Protein AF-A0A378KAD1-F1 (afdb_monomer)

Nearest PDB structures (foldseek):
  8wxm-assembly1_A  TM=6.303E-01  e=8.386E-01  Rhodothermus marinus DSM 4252
  8c6r-assembly1_A  TM=5.047E-01  e=5.086E+00  Agrobacterium tumefaciens
  8c6u-assembly1_A  TM=5.046E-01  e=5.086E+00  Agrobacterium tumefaciens
  6mmj-assembly1_C  TM=5.074E-01  e=5.086E+00  Rattus norvegicus
  7nfc-assembly1_H  TM=4.054E-01  e=3.596E+00  Homo sapiens

Mean predicted aligned error: 13.34 Å

Solvent-accessible surface area (backbone atoms only — not comparable to full-atom values): 4316 Å² total; per-residue (Å²): 136,92,66,54,62,69,46,79,44,65,57,68,80,48,90,60,61,83,62,54,53,62,53,50,53,49,54,31,64,79,36,74,30,46,81,43,78,44,78,68,79,71,97,76,75,83,72,76,96,64,94,71,92,75,80,86,71,83,80,88,74,134

Secondary structure (DSSP, 8-state):
----SEEEEEGGG-S-HHHHHHHHHHHHHHHTPEEEEE----TT----S-------------

Foldseek 3Di:
DDAEQEDEAEPPPDPDPPPPVVVVVVSCVVRVHDYDYDDDDDPDPDPDPDDDDDDPDDPDDD

Structure (mmCIF, N/CA/C/O backbone):
data_AF-A0A378KAD1-F1
#
_entry.id   AF-A0A378KAD1-F1
#
loop_
_atom_site.group_PDB
_atom_site.id
_atom_site.type_symbol
_atom_site.label_atom_id
_atom_site.label_alt_id
_atom_site.label_comp_id
_atom_site.label_asym_id
_atom_site.label_entity_id
_atom_site.label_seq_id
_atom_site.pdbx_PDB_ins_code
_atom_site.Cartn_x
_atom_site.Cartn_y
_atom_site.Cartn_z
_atom_site.occupancy
_atom_site.B_iso_or_equiv
_atom_site.auth_seq_id
_atom_site.auth_comp_id
_atom_site.auth_asym_id
_atom_site.auth_atom_id
_atom_site.pdbx_PDB_model_num
ATOM 1 N N . MET A 1 1 ? -16.754 -7.249 15.111 1.00 60.47 1 MET A N 1
ATOM 2 C CA . MET A 1 1 ? -16.151 -6.527 13.968 1.00 60.47 1 MET A CA 1
ATOM 3 C C . MET A 1 1 ? -14.830 -7.194 13.633 1.00 60.47 1 MET A C 1
ATOM 5 O O . MET A 1 1 ? -14.032 -7.372 14.544 1.00 60.47 1 MET A O 1
ATOM 9 N N . HIS A 1 2 ? -14.614 -7.601 12.382 1.00 76.75 2 HIS A N 1
ATOM 10 C CA . HIS A 1 2 ? -13.337 -8.173 11.948 1.00 76.75 2 HIS A CA 1
ATOM 11 C C . HIS A 1 2 ? -12.382 -7.037 11.577 1.00 76.75 2 HIS A C 1
ATOM 13 O O . HIS A 1 2 ? -12.740 -6.184 10.770 1.00 76.75 2 HIS A O 1
ATOM 19 N N . ARG A 1 3 ? -11.200 -7.013 12.197 1.00 86.31 3 ARG A N 1
ATOM 20 C CA . ARG A 1 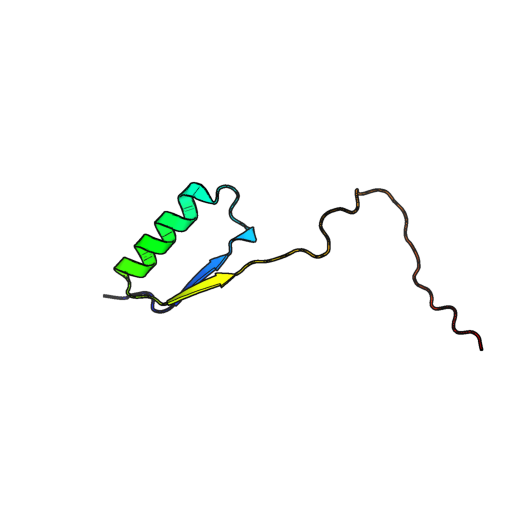3 ? -10.112 -6.084 11.873 1.00 86.31 3 ARG A CA 1
ATOM 21 C C . ARG A 1 3 ? -8.957 -6.862 11.264 1.00 86.31 3 ARG A C 1
ATOM 23 O O . ARG A 1 3 ? -8.712 -8.012 11.640 1.00 86.31 3 ARG A O 1
ATOM 30 N N . PHE A 1 4 ? -8.251 -6.239 10.334 1.00 89.31 4 PHE A N 1
ATOM 31 C CA . PHE A 1 4 ? -7.006 -6.790 9.818 1.00 89.31 4 PHE A CA 1
ATOM 32 C C . PHE A 1 4 ? -5.901 -6.577 10.849 1.00 89.31 4 PHE A C 1
ATOM 34 O O . PHE A 1 4 ? -5.665 -5.455 11.273 1.00 89.31 4 PHE A O 1
ATOM 41 N N . HIS A 1 5 ? -5.217 -7.645 11.248 1.00 88.94 5 HIS A N 1
ATOM 42 C CA . HIS A 1 5 ? -4.078 -7.538 12.168 1.00 88.94 5 HIS A CA 1
ATOM 43 C C . HIS A 1 5 ? -2.772 -7.266 11.416 1.00 88.94 5 HIS A C 1
ATOM 45 O O . HIS A 1 5 ? -1.894 -6.593 11.940 1.00 88.94 5 HIS A O 1
ATOM 51 N N . ASN A 1 6 ? -2.675 -7.744 10.169 1.00 90.88 6 ASN A N 1
ATOM 52 C CA . ASN A 1 6 ? -1.499 -7.614 9.314 1.00 90.88 6 ASN A CA 1
ATOM 53 C C . ASN A 1 6 ? -1.926 -7.131 7.927 1.00 90.88 6 ASN A C 1
ATOM 55 O O . ASN A 1 6 ? -2.821 -7.718 7.316 1.00 90.88 6 ASN A O 1
ATOM 59 N N . ILE A 1 7 ? -1.274 -6.084 7.427 1.00 91.56 7 ILE A N 1
ATOM 60 C CA . ILE A 1 7 ? -1.495 -5.527 6.090 1.00 91.56 7 ILE A CA 1
ATOM 61 C C . ILE A 1 7 ? -0.166 -5.563 5.334 1.00 91.56 7 ILE A C 1
ATOM 63 O O . ILE A 1 7 ? 0.839 -5.036 5.810 1.00 91.56 7 ILE A O 1
ATOM 67 N N . LEU A 1 8 ? -0.162 -6.186 4.151 1.00 91.12 8 LEU A N 1
ATOM 68 C CA . LEU A 1 8 ? 1.001 -6.257 3.265 1.00 91.12 8 LEU A CA 1
ATOM 69 C C . LEU A 1 8 ? 0.847 -5.268 2.106 1.00 91.12 8 LEU A C 1
ATOM 71 O O . LEU A 1 8 ? -0.113 -5.344 1.341 1.00 91.12 8 LEU A O 1
ATOM 75 N N . PHE A 1 9 ? 1.825 -4.381 1.955 1.00 89.94 9 PHE A N 1
ATOM 76 C CA . PHE A 1 9 ? 1.913 -3.416 0.867 1.00 89.94 9 PHE A CA 1
ATOM 77 C C . PHE A 1 9 ? 3.000 -3.821 -0.135 1.00 89.94 9 PHE A C 1
ATOM 79 O O . PHE A 1 9 ? 4.190 -3.692 0.152 1.00 89.94 9 PHE A O 1
ATOM 86 N N . ASP A 1 10 ? 2.597 -4.303 -1.315 1.00 86.69 10 ASP A N 1
ATOM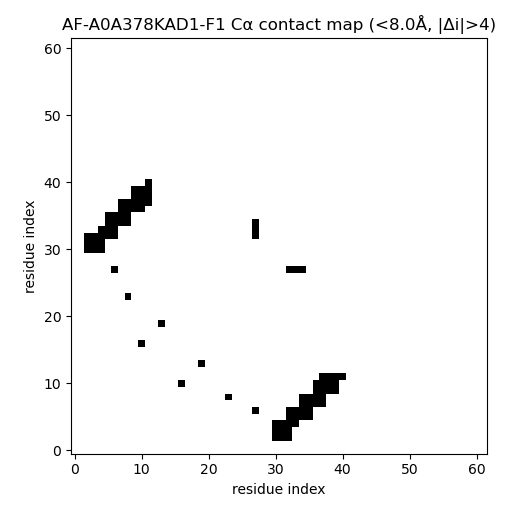 87 C CA . ASP A 1 10 ? 3.505 -4.604 -2.432 1.00 86.69 10 ASP A CA 1
ATOM 88 C C . ASP A 1 10 ? 3.716 -3.359 -3.307 1.00 86.69 10 ASP A C 1
ATOM 90 O O . ASP A 1 10 ? 2.877 -2.986 -4.129 1.00 86.69 10 ASP A O 1
ATOM 94 N N . SER A 1 11 ? 4.874 -2.722 -3.133 1.00 80.44 11 SER A N 1
ATOM 95 C CA . SER A 1 11 ? 5.228 -1.480 -3.828 1.00 80.44 11 SER A CA 1
ATOM 96 C C . SER A 1 11 ? 5.602 -1.665 -5.304 1.00 80.44 11 SER A C 1
ATOM 98 O O . SER A 1 11 ? 5.628 -0.680 -6.046 1.00 80.44 11 SER A O 1
ATOM 100 N N . HIS A 1 12 ? 5.891 -2.893 -5.749 1.00 79.88 12 HIS A N 1
ATOM 101 C CA . HIS A 1 12 ? 6.368 -3.166 -7.108 1.00 79.88 12 HIS A CA 1
ATOM 102 C C . HIS A 1 12 ? 5.249 -3.058 -8.151 1.00 79.88 12 HIS A C 1
ATOM 104 O O . HIS A 1 12 ? 5.490 -2.699 -9.302 1.00 79.88 12 HIS A O 1
ATOM 110 N N . ARG A 1 13 ? 4.003 -3.345 -7.762 1.00 69.31 13 ARG A N 1
ATOM 111 C CA . ARG A 1 13 ? 2.842 -3.314 -8.671 1.00 69.31 13 ARG A CA 1
ATOM 112 C C . ARG A 1 13 ? 2.140 -1.958 -8.734 1.00 69.31 13 ARG A C 1
ATOM 114 O O . ARG A 1 13 ? 1.177 -1.802 -9.483 1.00 69.31 13 ARG A O 1
ATOM 121 N N . ILE A 1 14 ? 2.616 -0.978 -7.971 1.00 73.81 14 ILE A N 1
ATOM 122 C CA . ILE A 1 14 ? 1.974 0.326 -7.836 1.00 73.81 14 ILE A CA 1
ATOM 123 C C . ILE A 1 14 ? 2.617 1.301 -8.814 1.00 73.81 14 ILE A C 1
ATOM 125 O O . ILE A 1 14 ? 3.743 1.758 -8.619 1.00 73.81 14 ILE A O 1
ATOM 129 N N . LYS A 1 15 ? 1.873 1.599 -9.882 1.00 70.56 15 LYS A N 1
ATOM 130 C CA . LYS A 1 15 ? 2.277 2.556 -10.919 1.00 70.56 15 LYS A CA 1
ATOM 131 C C . LYS A 1 15 ? 2.270 3.995 -10.406 1.00 70.56 15 LYS A C 1
ATOM 133 O O . LYS A 1 15 ? 3.154 4.758 -10.773 1.00 70.56 15 LYS A O 1
ATOM 138 N N . ASP A 1 16 ? 1.316 4.326 -9.537 1.00 74.75 16 ASP A N 1
ATOM 139 C CA . ASP A 1 16 ? 1.216 5.635 -8.899 1.00 74.75 16 ASP A CA 1
ATOM 140 C C . ASP A 1 16 ? 1.291 5.497 -7.376 1.00 74.75 16 ASP A C 1
ATOM 142 O O . ASP A 1 16 ? 0.342 5.103 -6.694 1.00 74.75 16 ASP A O 1
ATOM 146 N N . LYS A 1 17 ? 2.483 5.760 -6.842 1.00 67.75 17 LYS A N 1
ATOM 147 C CA . LYS A 1 17 ? 2.776 5.610 -5.413 1.00 67.75 17 LYS A CA 1
ATOM 148 C C . LYS A 1 17 ? 2.187 6.745 -4.576 1.00 67.75 17 LYS A C 1
ATOM 150 O O . LYS A 1 17 ? 2.090 6.583 -3.360 1.00 67.75 17 LYS A O 1
ATOM 155 N N . THR A 1 18 ? 1.808 7.861 -5.205 1.00 74.00 18 THR A N 1
ATOM 156 C CA . THR A 1 18 ? 1.360 9.061 -4.489 1.00 74.00 18 THR A CA 1
ATOM 157 C C . THR A 1 18 ? -0.016 8.891 -3.846 1.00 74.00 18 THR A C 1
ATOM 159 O O . THR A 1 18 ? -0.234 9.430 -2.765 1.00 74.00 18 THR A O 1
ATOM 162 N N . GLU A 1 19 ? -0.894 8.057 -4.411 1.00 77.50 19 GLU A N 1
ATOM 163 C CA . GLU A 1 19 ? -2.240 7.816 -3.862 1.00 77.50 19 GLU A CA 1
ATOM 164 C C . GLU A 1 19 ? -2.358 6.531 -3.028 1.00 77.50 19 GLU A C 1
ATOM 166 O O . GLU A 1 19 ? -3.096 6.477 -2.041 1.00 77.50 19 GLU A O 1
ATOM 171 N N . ALA A 1 20 ? -1.610 5.482 -3.382 1.00 85.56 20 ALA A N 1
ATOM 172 C CA . ALA A 1 20 ? -1.771 4.171 -2.755 1.00 85.56 20 ALA A CA 1
ATOM 173 C C . ALA A 1 20 ? -1.239 4.116 -1.312 1.00 85.56 20 ALA A C 1
ATOM 175 O O . ALA A 1 20 ? -1.832 3.462 -0.453 1.00 85.56 20 ALA A O 1
ATOM 176 N N . LEU A 1 21 ? -0.130 4.806 -1.026 1.00 86.81 21 LEU A N 1
ATOM 177 C CA . LEU A 1 21 ? 0.478 4.790 0.305 1.00 86.81 21 LEU A CA 1
ATOM 178 C C . LEU A 1 21 ? -0.396 5.500 1.363 1.00 86.81 21 LEU A C 1
ATOM 180 O O . LEU A 1 21 ? -0.627 4.899 2.415 1.00 86.81 21 LEU A O 1
ATOM 184 N N . PRO A 1 22 ? -0.953 6.705 1.114 1.00 91.44 22 PRO A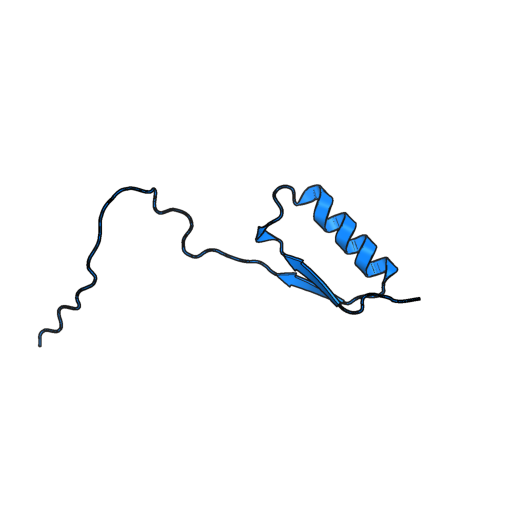 N 1
ATOM 185 C CA . PRO A 1 22 ? -1.884 7.345 2.048 1.00 91.44 22 PRO A CA 1
ATOM 186 C C . PRO A 1 22 ? -3.108 6.488 2.400 1.00 91.44 22 PRO A C 1
ATOM 188 O O . PRO A 1 22 ? -3.506 6.428 3.564 1.00 91.44 22 PRO A O 1
ATOM 191 N N . LEU A 1 23 ? -3.688 5.788 1.418 1.00 90.69 23 LEU A N 1
ATOM 192 C CA . LEU A 1 23 ? -4.838 4.905 1.643 1.00 90.69 23 LEU A CA 1
ATOM 193 C C . LEU A 1 23 ? -4.488 3.729 2.556 1.00 90.69 23 LEU A C 1
ATOM 195 O O . LEU A 1 23 ? -5.256 3.385 3.455 1.00 90.69 23 LEU A O 1
ATOM 199 N N . VAL A 1 24 ? -3.311 3.140 2.360 1.00 92.06 24 VAL A N 1
ATOM 200 C CA . VAL A 1 24 ? -2.824 2.032 3.186 1.00 92.06 24 VAL A CA 1
ATOM 201 C C . VAL A 1 24 ? -2.576 2.494 4.615 1.00 92.06 24 VAL A C 1
ATOM 203 O O . VAL A 1 24 ? -3.020 1.826 5.545 1.00 92.06 24 VAL A O 1
ATOM 206 N N . LEU A 1 25 ? -1.963 3.666 4.806 1.00 92.56 25 LEU A N 1
ATOM 207 C CA . LEU A 1 25 ? -1.758 4.253 6.135 1.00 92.56 25 LEU A CA 1
ATOM 208 C C . LEU A 1 25 ? -3.079 4.477 6.879 1.00 92.56 25 LEU A C 1
ATOM 210 O O . LEU A 1 25 ? -3.177 4.151 8.062 1.00 92.56 25 LEU A O 1
ATOM 214 N N . ARG A 1 26 ? -4.111 4.965 6.182 1.00 94.88 26 ARG A N 1
ATOM 215 C CA . ARG A 1 26 ? -5.450 5.119 6.762 1.00 94.88 26 ARG A CA 1
ATOM 216 C C . ARG A 1 26 ? -6.053 3.771 7.163 1.00 94.88 26 ARG A C 1
ATOM 218 O O . ARG A 1 26 ? -6.529 3.627 8.283 1.00 94.88 26 ARG A O 1
ATOM 225 N N . LEU A 1 27 ? -5.954 2.768 6.291 1.00 92.56 27 LEU A N 1
ATOM 226 C CA . LEU A 1 27 ? -6.452 1.419 6.564 1.00 92.56 27 LEU A CA 1
ATOM 227 C C . LEU A 1 27 ? -5.775 0.797 7.795 1.00 92.56 27 LEU A C 1
ATOM 229 O O . LEU A 1 27 ? -6.435 0.146 8.602 1.00 92.56 27 LEU A O 1
ATOM 233 N N . ILE A 1 28 ? -4.472 1.015 7.967 1.00 95.00 28 ILE A N 1
ATOM 234 C CA . ILE A 1 28 ? -3.720 0.524 9.126 1.00 95.00 28 ILE A CA 1
ATOM 235 C C . ILE A 1 28 ? -4.175 1.207 10.412 1.00 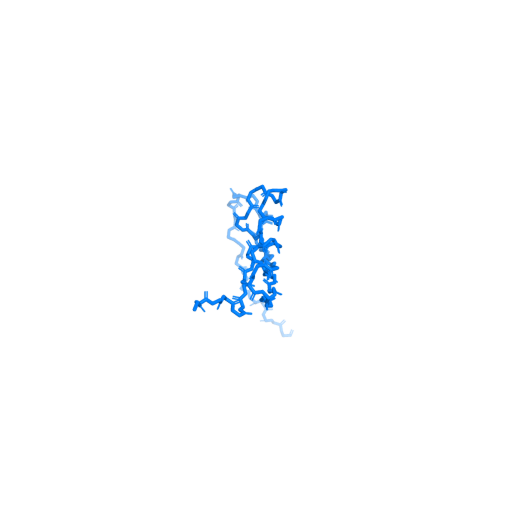95.00 28 ILE A C 1
ATOM 237 O O . ILE A 1 28 ? -4.385 0.521 11.412 1.00 95.00 28 ILE A O 1
ATOM 241 N N . ALA A 1 29 ? -4.358 2.530 10.380 1.00 93.94 29 ALA A N 1
ATOM 242 C CA . ALA A 1 29 ? -4.831 3.294 11.530 1.00 93.94 29 ALA A CA 1
ATOM 243 C C . ALA A 1 29 ? -6.224 2.826 11.979 1.00 93.94 29 ALA A C 1
ATOM 245 O O . ALA A 1 29 ? -6.422 2.535 13.159 1.00 93.94 29 ALA A O 1
ATOM 246 N N . ASP A 1 30 ? -7.148 2.653 11.030 1.00 94.50 30 ASP A N 1
ATOM 247 C CA . ASP A 1 30 ? -8.520 2.202 11.297 1.00 94.50 30 ASP A CA 1
ATOM 248 C C . ASP A 1 30 ? -8.567 0.776 11.878 1.00 94.50 30 ASP A C 1
ATOM 250 O O . ASP A 1 30 ? -9.465 0.430 12.652 1.00 94.50 30 ASP A O 1
ATOM 254 N N . ASN A 1 31 ? -7.588 -0.062 11.526 1.00 93.38 31 ASN A N 1
ATOM 255 C CA . ASN A 1 31 ? -7.525 -1.456 11.961 1.00 93.38 31 ASN A CA 1
ATOM 256 C C . ASN A 1 31 ? -6.603 -1.698 13.163 1.00 93.38 31 ASN A C 1
ATOM 258 O O . ASN A 1 31 ? -6.650 -2.792 13.722 1.00 93.38 31 ASN A O 1
ATOM 262 N N . GLN A 1 32 ? -5.801 -0.708 13.578 1.00 94.19 32 GLN A N 1
ATOM 263 C CA . GLN A 1 32 ? -4.682 -0.897 14.515 1.00 94.19 32 GLN A CA 1
ATOM 264 C C . GLN A 1 32 ? -3.760 -2.050 14.070 1.00 94.19 32 GLN A C 1
ATOM 266 O O . GLN A 1 32 ? -3.312 -2.863 14.876 1.00 94.19 32 GLN A O 1
ATOM 271 N N . ALA A 1 33 ? -3.532 -2.143 12.757 1.00 93.88 33 ALA A N 1
ATOM 272 C CA . ALA A 1 33 ? -2.812 -3.246 12.133 1.00 93.88 33 ALA A CA 1
ATOM 273 C C . ALA A 1 33 ? -1.292 -3.026 12.145 1.00 93.88 33 ALA A C 1
ATOM 275 O O . ALA A 1 33 ? -0.801 -1.904 12.257 1.00 93.88 33 ALA A O 1
ATOM 276 N N . GLN A 1 34 ? -0.533 -4.095 11.931 1.00 93.81 34 GLN A N 1
ATOM 277 C CA . GLN A 1 34 ? 0.873 -4.006 11.555 1.00 93.81 34 GLN A CA 1
ATOM 278 C C . GLN A 1 34 ? 1.003 -3.846 10.037 1.00 93.81 34 GLN A C 1
ATOM 280 O O . GLN A 1 34 ? 0.341 -4.547 9.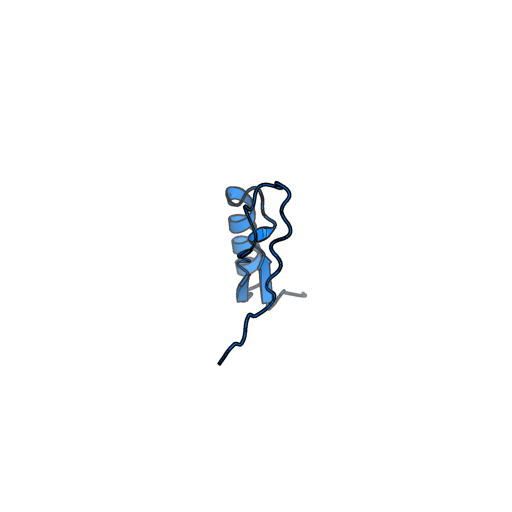265 1.00 93.81 34 GLN A O 1
ATOM 285 N N . LEU A 1 35 ? 1.869 -2.925 9.606 1.00 93.38 35 LEU A N 1
ATOM 286 C CA . LEU A 1 35 ? 2.207 -2.735 8.197 1.00 93.38 35 LEU A CA 1
ATOM 287 C C . LEU A 1 35 ? 3.497 -3.464 7.844 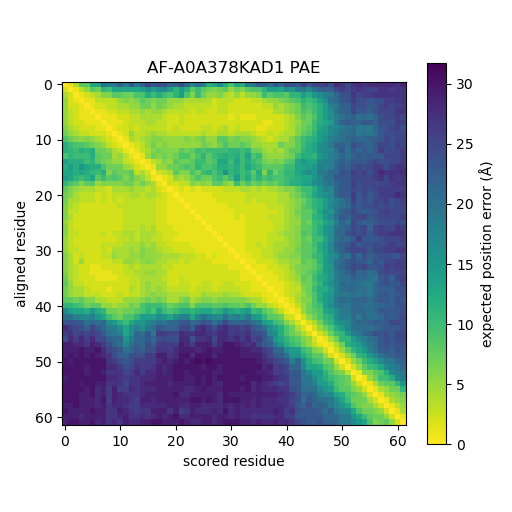1.00 93.38 35 LEU A C 1
ATOM 289 O O . LEU A 1 35 ? 4.549 -3.191 8.418 1.00 93.38 35 LEU A O 1
ATOM 293 N N . HIS A 1 36 ? 3.427 -4.301 6.816 1.00 92.81 36 HIS A N 1
ATOM 294 C CA . HIS A 1 36 ? 4.585 -4.901 6.169 1.00 92.81 36 HIS A CA 1
ATOM 295 C C . HIS A 1 36 ? 4.720 -4.337 4.759 1.00 92.81 36 HIS A C 1
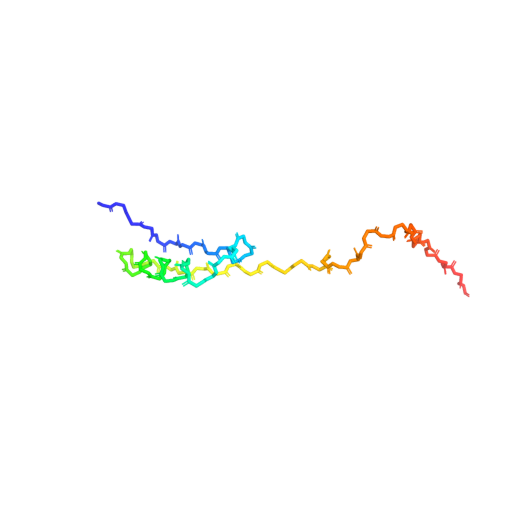ATOM 297 O O . HIS A 1 36 ? 3.760 -4.340 3.991 1.00 92.81 36 HIS A O 1
ATOM 303 N N . ILE A 1 37 ? 5.912 -3.863 4.399 1.00 88.62 37 ILE A N 1
ATOM 304 C CA . ILE A 1 37 ? 6.188 -3.324 3.064 1.00 88.62 37 ILE A CA 1
ATOM 305 C C . ILE A 1 37 ? 7.079 -4.311 2.319 1.00 88.62 37 ILE A C 1
ATOM 307 O O . ILE A 1 37 ? 8.193 -4.601 2.753 1.00 88.62 37 ILE A O 1
ATOM 311 N N . LEU A 1 38 ? 6.592 -4.804 1.181 1.00 88.19 38 LEU A N 1
ATOM 312 C CA . LEU A 1 38 ? 7.370 -5.603 0.248 1.00 88.19 38 LEU A CA 1
ATOM 313 C C . LEU A 1 38 ? 7.901 -4.702 -0.869 1.00 88.19 38 LEU A C 1
ATOM 315 O O . LEU A 1 38 ? 7.151 -4.068 -1.621 1.00 88.19 38 LEU A O 1
ATOM 319 N N . ILE A 1 39 ? 9.225 -4.657 -0.973 1.00 83.44 39 ILE A N 1
ATOM 320 C CA . ILE A 1 39 ? 9.936 -3.995 -2.062 1.00 83.44 39 ILE A CA 1
ATOM 321 C C . ILE A 1 39 ? 10.546 -5.093 -2.920 1.00 83.44 39 ILE A C 1
ATOM 323 O O . ILE A 1 39 ? 11.546 -5.704 -2.550 1.00 83.44 39 ILE A O 1
ATOM 327 N N . THR A 1 40 ? 9.920 -5.376 -4.059 1.00 80.94 40 THR A N 1
ATOM 328 C CA . THR A 1 40 ? 10.489 -6.305 -5.034 1.00 80.94 40 THR A CA 1
ATOM 329 C C . THR A 1 40 ? 11.454 -5.549 -5.934 1.00 80.94 40 THR A C 1
ATOM 331 O O . THR A 1 40 ? 11.062 -4.625 -6.645 1.00 80.94 40 THR A O 1
ATOM 334 N N . TYR A 1 41 ? 12.720 -5.954 -5.911 1.00 70.19 41 TYR A N 1
ATOM 335 C CA . TYR A 1 41 ? 13.735 -5.502 -6.854 1.00 70.19 41 TYR A CA 1
ATOM 336 C C . TYR A 1 41 ? 13.965 -6.607 -7.886 1.00 70.19 41 TYR A C 1
ATOM 338 O O . TYR A 1 41 ? 14.305 -7.733 -7.524 1.00 70.19 41 TYR A O 1
ATOM 346 N N . SER A 1 42 ? 13.762 -6.313 -9.170 1.00 71.44 42 SER A N 1
ATOM 347 C CA . SER A 1 42 ? 14.110 -7.258 -10.229 1.00 71.44 42 SER A CA 1
ATOM 348 C C . SER A 1 42 ? 15.580 -7.082 -10.591 1.00 71.44 42 SER A C 1
ATOM 350 O O . SER A 1 42 ? 15.955 -6.072 -11.178 1.00 71.44 42 SER A O 1
ATOM 352 N N . LEU A 1 43 ? 16.404 -8.095 -10.310 1.00 66.75 43 LEU A N 1
ATOM 353 C CA . LEU A 1 43 ? 17.800 -8.170 -10.772 1.00 66.75 43 LEU A CA 1
ATOM 354 C C . LEU A 1 43 ? 17.925 -8.277 -12.313 1.00 66.75 43 LEU A C 1
ATOM 356 O O . LEU A 1 43 ? 19.033 -8.343 -12.834 1.00 66.75 43 LEU A O 1
ATOM 360 N N . PHE A 1 44 ? 16.802 -8.315 -13.043 1.00 58.22 44 PHE A N 1
ATOM 361 C CA . PHE A 1 44 ? 16.727 -8.565 -14.486 1.00 58.22 44 PHE A CA 1
ATOM 362 C C . PHE A 1 44 ? 15.940 -7.498 -15.261 1.00 58.22 44 PHE A C 1
ATOM 364 O O . PHE A 1 44 ? 15.349 -7.801 -16.299 1.00 58.22 44 PHE A O 1
ATOM 371 N N . GLN A 1 45 ? 15.900 -6.254 -14.788 1.00 59.97 45 GLN A N 1
ATOM 372 C CA . GLN A 1 45 ? 15.408 -5.155 -15.621 1.00 59.97 45 GLN A CA 1
ATOM 373 C C . GLN A 1 45 ? 16.596 -4.504 -16.343 1.00 59.97 45 GLN A C 1
ATOM 375 O O . GLN A 1 45 ? 17.563 -4.092 -15.716 1.00 59.97 45 GLN A O 1
ATOM 380 N N . ASP A 1 46 ? 16.505 -4.507 -17.676 1.00 50.72 46 ASP A N 1
ATOM 381 C CA . ASP A 1 46 ? 17.433 -3.963 -18.676 1.00 50.72 46 ASP A CA 1
ATOM 382 C C . ASP A 1 46 ? 18.655 -4.808 -19.068 1.00 50.72 46 ASP A C 1
ATOM 384 O O . ASP A 1 46 ? 19.806 -4.379 -19.027 1.00 50.72 46 ASP A O 1
ATOM 388 N N . LYS A 1 47 ? 18.392 -5.969 -19.681 1.00 47.50 47 LYS A N 1
ATOM 389 C CA . LYS A 1 47 ? 19.009 -6.169 -21.000 1.00 47.50 47 LYS A CA 1
ATOM 390 C C . LYS A 1 47 ? 17.977 -5.764 -22.049 1.00 47.50 47 LYS A C 1
ATOM 392 O O . LYS A 1 47 ? 16.906 -6.380 -22.068 1.00 47.50 47 LYS A O 1
ATOM 397 N N . PRO A 1 48 ? 18.252 -4.775 -22.924 1.00 47.06 48 PRO A N 1
ATOM 398 C CA . PRO A 1 48 ? 17.438 -4.604 -24.116 1.00 47.06 48 PRO A CA 1
ATOM 399 C C . PRO A 1 48 ? 17.378 -5.963 -24.805 1.00 47.06 48 PRO A C 1
ATOM 401 O O . PRO A 1 48 ? 18.376 -6.688 -24.839 1.00 47.06 48 PRO A O 1
ATOM 404 N N . ARG A 1 49 ? 16.188 -6.341 -25.276 1.00 50.78 49 ARG A N 1
ATOM 405 C CA . ARG A 1 49 ? 15.917 -7.587 -25.997 1.00 50.78 49 ARG A CA 1
ATOM 406 C C . ARG A 1 49 ? 16.690 -7.572 -27.322 1.00 50.78 49 ARG A C 1
ATOM 408 O O . ARG A 1 49 ? 16.130 -7.368 -28.388 1.00 50.78 49 ARG A O 1
ATOM 415 N N . GLY A 1 50 ? 17.996 -7.753 -27.217 1.00 45.12 50 GLY A N 1
ATOM 416 C CA . GLY A 1 50 ? 18.969 -7.883 -28.274 1.00 45.12 50 GLY A CA 1
ATOM 417 C C . GLY A 1 50 ? 19.633 -9.232 -28.072 1.00 45.12 50 GLY A C 1
ATOM 418 O O . GLY A 1 50 ? 20.561 -9.371 -27.281 1.00 45.12 50 GLY A O 1
ATOM 419 N N . ASN A 1 51 ? 19.050 -10.248 -28.707 1.00 50.75 51 ASN A N 1
ATOM 420 C CA . ASN A 1 51 ? 19.769 -11.374 -29.293 1.00 50.75 51 ASN A CA 1
ATOM 421 C C . ASN A 1 51 ? 21.278 -11.425 -28.981 1.00 50.75 51 ASN A C 1
ATOM 423 O O . ASN A 1 51 ? 22.078 -10.800 -29.672 1.00 50.75 51 ASN A O 1
ATOM 427 N N . LYS A 1 52 ? 21.651 -12.237 -27.985 1.00 42.19 52 LYS A N 1
ATOM 428 C CA . LYS A 1 52 ? 22.808 -13.145 -28.029 1.00 42.19 52 LYS A CA 1
ATOM 429 C C . LYS A 1 52 ? 22.796 -14.042 -26.798 1.00 42.19 52 LYS A C 1
ATOM 431 O O . LYS A 1 52 ? 23.101 -13.627 -25.684 1.00 42.19 52 LYS A O 1
ATOM 436 N N . THR A 1 53 ? 22.444 -15.295 -27.047 1.00 47.97 53 THR A N 1
ATOM 437 C CA . THR A 1 53 ? 22.846 -16.454 -26.258 1.00 47.97 53 THR A CA 1
ATOM 438 C C . THR A 1 53 ? 24.340 -16.345 -25.953 1.00 47.97 53 THR A C 1
ATOM 440 O O . THR A 1 53 ? 25.169 -16.558 -26.832 1.00 47.97 53 THR A O 1
ATOM 443 N N . THR A 1 54 ? 24.703 -15.977 -24.727 1.00 40.12 54 THR A N 1
ATOM 444 C CA . THR A 1 54 ? 26.062 -16.180 -24.220 1.00 40.12 54 THR A CA 1
ATOM 445 C C . THR A 1 54 ? 26.045 -17.435 -23.375 1.00 40.12 54 THR A C 1
ATOM 447 O O . THR A 1 54 ? 25.635 -17.424 -22.216 1.00 40.12 54 THR A O 1
ATOM 450 N N . SER A 1 55 ? 26.448 -18.525 -24.015 1.00 40.09 55 SER A N 1
ATOM 451 C CA . SER A 1 55 ? 26.766 -19.807 -23.410 1.00 40.09 55 SER A CA 1
ATOM 452 C C . SER A 1 55 ? 27.800 -19.601 -22.300 1.00 40.09 55 SER A C 1
ATOM 454 O O . SER A 1 55 ? 28.955 -19.290 -22.580 1.00 40.09 55 SER A O 1
ATOM 456 N N . LEU A 1 56 ? 27.405 -19.785 -21.041 1.00 44.84 56 LEU A N 1
ATOM 457 C CA . LEU A 1 56 ? 28.348 -20.041 -19.953 1.00 44.84 56 LEU A CA 1
ATOM 458 C C . LEU A 1 56 ? 28.634 -21.543 -19.949 1.00 44.84 56 LEU A C 1
ATOM 460 O O . LEU A 1 56 ? 28.017 -22.305 -19.213 1.00 44.84 56 LEU A O 1
ATOM 464 N N . VAL A 1 57 ? 29.540 -21.977 -20.826 1.00 43.72 57 VAL A N 1
ATOM 465 C CA . VAL A 1 57 ? 30.217 -23.265 -20.652 1.00 43.72 57 VAL A CA 1
ATOM 466 C C . VAL A 1 57 ? 31.549 -22.965 -19.986 1.00 43.72 57 VAL A C 1
ATOM 468 O O . VAL A 1 57 ? 32.450 -22.393 -20.599 1.00 43.72 57 VAL A O 1
ATOM 471 N N . ASN A 1 58 ? 31.624 -23.330 -18.706 1.00 42.44 58 ASN A N 1
ATOM 472 C CA . ASN A 1 58 ? 32.844 -23.399 -17.916 1.00 42.44 58 ASN A CA 1
ATOM 473 C C . ASN A 1 58 ? 33.962 -24.060 -18.726 1.00 42.44 58 ASN A C 1
ATOM 475 O O . ASN A 1 58 ? 33.880 -25.237 -19.076 1.00 42.44 58 ASN A O 1
ATOM 479 N N . LYS A 1 59 ? 35.039 -23.316 -18.978 1.00 41.28 59 LYS A N 1
ATOM 480 C CA . LYS A 1 59 ? 36.317 -23.901 -19.372 1.00 41.28 59 LYS A CA 1
ATOM 481 C C . LYS A 1 59 ? 37.124 -24.147 -18.103 1.00 41.28 59 LYS A C 1
ATOM 483 O O . LYS A 1 59 ? 38.026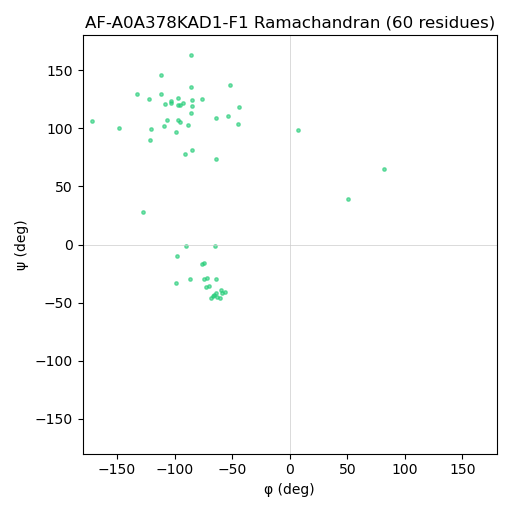 -23.387 -17.776 1.00 41.28 59 LYS A O 1
ATOM 488 N N . GLU A 1 60 ? 36.786 -25.222 -17.397 1.00 49.72 60 GLU A N 1
ATOM 489 C CA . GLU A 1 60 ? 37.754 -25.884 -16.527 1.00 49.72 60 GLU A CA 1
ATOM 490 C C . GLU A 1 60 ? 38.870 -26.445 -17.414 1.00 49.72 60 GLU A C 1
ATOM 492 O O . GLU A 1 60 ? 38.651 -27.387 -18.176 1.00 49.72 60 GLU A O 1
ATOM 497 N N . ARG A 1 61 ? 40.060 -25.845 -17.355 1.00 45.81 61 ARG A N 1
ATOM 498 C CA . ARG A 1 61 ? 41.350 -26.479 -17.676 1.00 45.81 61 ARG A CA 1
ATOM 499 C C . ARG A 1 61 ? 42.382 -25.812 -16.763 1.00 45.81 61 ARG A C 1
ATOM 501 O O . ARG A 1 61 ? 42.582 -24.612 -16.892 1.00 45.81 61 ARG A O 1
ATOM 508 N N . LYS A 1 62 ? 42.728 -26.502 -15.673 1.00 42.47 62 LYS A N 1
ATOM 509 C CA . LYS A 1 62 ? 43.956 -27.303 -15.486 1.00 42.47 62 LYS A CA 1
ATOM 510 C C . LYS A 1 62 ? 45.153 -26.434 -15.140 1.00 42.47 62 LYS A C 1
ATOM 512 O O . LYS A 1 62 ? 45.555 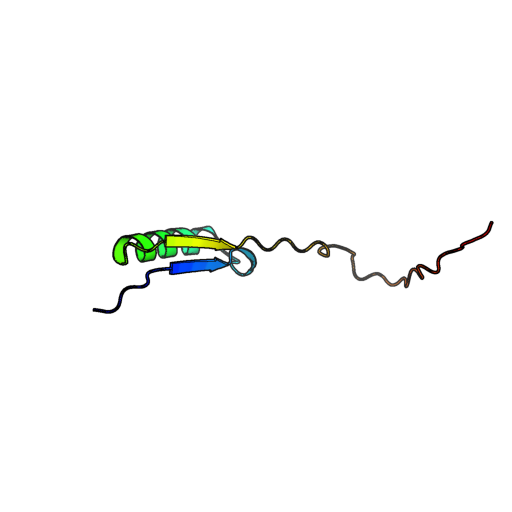-25.648 -16.019 1.00 42.47 62 LYS A O 1
#

pLDDT: mean 73.09, std 19.37, range [40.09, 95.0]

Radius of gyration: 21.11 Å; Cα contacts (8 Å, |Δi|>4): 45; chains: 1; bounding box: 60×36×44 Å

Sequence (62 aa):
MHRFHNILFDSHRIKDKTEALPLVLRLIADNQAQLHILITYSLFQDKPRGNKTTSLVNKERK

Organism: Legionella pneumophila (NCBI:txid446)